Protein AF-A0A832NRZ5-F1 (afdb_monomer_lite)

pLDDT: mean 85.66, std 20.57, range [38.44, 98.88]

Foldseek 3Di:
DPPVVVVVVVVVVPPPVPPPPPPPPPCPDPDDALPDVVVVVVVVVQLVQQDQQQARPDLLVLLVVLLSCLVSVHQQQPRHNDPPGGGSLSSNLVVVVVFPLLDLVSLVSSCSNCVSNVHQCCDRPHHNSVVSNVVNVD

Sequence (138 aa):
MNHMRVRTAITSALLIASILIGSSIPVTGYPYKPSETTVANALNYLRSVQAENGSIGDFANSAWAVMAIAAAGDDPHKWNRTNSSPSIVDYLKNNAGKLDLNKATDVERFILAITAAGEDPRNINGMNYLRILEGLWD

Radius of gyration: 27.61 Å; chains: 1; bounding box: 33×63×88 Å

Structure (mmCIF, N/CA/C/O backbone):
data_AF-A0A832NRZ5-F1
#
_entry.id   AF-A0A832NRZ5-F1
#
loop_
_atom_site.group_PDB
_atom_site.id
_atom_site.type_symbol
_atom_site.label_atom_id
_atom_site.label_alt_id
_atom_site.label_comp_id
_atom_site.label_asym_id
_atom_site.label_entity_id
_atom_site.label_seq_id
_atom_site.pdbx_PDB_ins_code
_atom_site.Cartn_x
_atom_site.Cartn_y
_atom_site.Cartn_z
_atom_site.occupancy
_atom_site.B_iso_or_equiv
_atom_site.auth_seq_id
_atom_site.auth_comp_id
_atom_site.auth_asym_id
_atom_site.auth_atom_id
_atom_site.pdbx_PDB_model_num
ATOM 1 N N . MET A 1 1 ? 4.466 -49.061 69.462 1.00 57.75 1 MET A N 1
ATOM 2 C CA . MET A 1 1 ? 5.428 -48.131 68.826 1.00 57.75 1 MET A CA 1
ATOM 3 C C . MET A 1 1 ? 5.467 -48.290 67.293 1.00 57.75 1 MET A C 1
ATOM 5 O O . MET A 1 1 ? 6.539 -48.244 66.715 1.00 57.75 1 MET A O 1
ATOM 9 N N . ASN A 1 2 ? 4.307 -48.442 66.626 1.00 54.06 2 ASN A N 1
ATOM 10 C CA . ASN A 1 2 ? 4.213 -48.624 65.160 1.00 54.06 2 ASN A CA 1
ATOM 11 C C . ASN A 1 2 ? 3.103 -47.788 64.482 1.00 54.06 2 ASN A C 1
ATOM 13 O O . ASN A 1 2 ? 2.993 -47.790 63.264 1.00 54.06 2 ASN A O 1
ATOM 17 N N . HIS A 1 3 ? 2.301 -47.027 65.240 1.00 44.78 3 HIS A N 1
ATOM 18 C CA . HIS A 1 3 ? 1.190 -46.234 64.683 1.00 44.78 3 HIS A CA 1
ATOM 19 C C . HIS A 1 3 ? 1.541 -44.759 64.416 1.00 44.78 3 HIS A C 1
ATOM 21 O O . HIS A 1 3 ? 0.811 -44.073 63.706 1.00 44.78 3 HIS A O 1
ATOM 27 N N . MET A 1 4 ? 2.669 -44.267 64.946 1.00 52.12 4 MET A N 1
ATOM 28 C CA . MET A 1 4 ? 3.061 -42.852 64.853 1.00 52.12 4 MET A CA 1
ATOM 29 C C . MET A 1 4 ? 3.951 -42.532 63.638 1.00 52.12 4 MET A C 1
ATOM 31 O O . MET A 1 4 ? 4.084 -41.373 63.279 1.00 52.12 4 MET A O 1
ATOM 35 N N . ARG A 1 5 ? 4.515 -43.545 62.961 1.00 49.97 5 ARG A N 1
ATOM 36 C CA . ARG A 1 5 ? 5.328 -43.360 61.739 1.00 49.97 5 ARG A CA 1
ATOM 37 C C . ARG A 1 5 ? 4.518 -43.412 60.438 1.00 49.97 5 ARG A C 1
ATOM 39 O O . ARG A 1 5 ? 4.954 -42.868 59.435 1.00 49.97 5 ARG A O 1
ATOM 46 N N . VAL A 1 6 ? 3.325 -44.012 60.460 1.00 46.25 6 VAL A N 1
ATOM 47 C CA . VAL A 1 6 ? 2.448 -44.122 59.276 1.00 46.25 6 VAL A CA 1
ATOM 48 C C . VAL A 1 6 ? 1.627 -42.844 59.060 1.00 46.25 6 VAL A C 1
ATOM 50 O O . VAL A 1 6 ? 1.360 -42.460 57.927 1.00 46.25 6 VAL A O 1
ATOM 53 N N . ARG A 1 7 ? 1.275 -42.128 60.137 1.00 43.78 7 ARG A N 1
ATOM 54 C CA . ARG A 1 7 ? 0.452 -40.908 60.055 1.00 43.78 7 ARG A CA 1
ATOM 55 C C . ARG A 1 7 ? 1.197 -39.705 59.469 1.00 43.78 7 ARG A C 1
ATOM 57 O O . ARG A 1 7 ? 0.572 -38.905 58.788 1.00 43.78 7 ARG A O 1
ATOM 64 N N . THR A 1 8 ? 2.515 -39.624 59.648 1.00 41.34 8 THR A N 1
ATOM 65 C CA . THR A 1 8 ? 3.342 -38.546 59.074 1.00 41.34 8 THR A CA 1
ATOM 66 C C . THR A 1 8 ? 3.651 -38.759 57.589 1.00 41.34 8 THR A C 1
ATOM 68 O O . THR A 1 8 ? 3.965 -37.805 56.887 1.00 41.34 8 THR A O 1
ATOM 71 N N . ALA A 1 9 ? 3.537 -39.993 57.082 1.00 38.81 9 ALA A N 1
ATOM 72 C CA . ALA A 1 9 ? 3.764 -40.296 55.668 1.00 38.81 9 ALA A CA 1
ATOM 73 C C . ALA A 1 9 ? 2.541 -39.978 54.785 1.00 38.81 9 ALA A C 1
ATOM 75 O O . ALA A 1 9 ? 2.698 -39.667 53.609 1.00 38.81 9 ALA A O 1
ATOM 76 N N . ILE A 1 10 ? 1.325 -40.013 55.343 1.00 42.12 10 ILE A N 1
ATOM 77 C CA . ILE A 1 10 ? 0.090 -39.817 54.563 1.00 42.12 10 ILE A CA 1
ATOM 78 C C . ILE A 1 10 ? -0.297 -38.331 54.469 1.00 42.12 10 ILE A C 1
ATOM 80 O O . ILE A 1 10 ? -0.874 -37.911 53.469 1.00 42.12 10 ILE A O 1
ATOM 84 N N . THR A 1 11 ? 0.109 -37.491 55.428 1.00 39.53 11 THR A N 1
ATOM 85 C CA . THR A 1 11 ? -0.071 -36.029 55.327 1.00 39.53 11 THR A CA 1
ATOM 86 C C . THR A 1 11 ? 0.789 -35.373 54.242 1.00 39.53 11 THR A C 1
ATOM 88 O O . THR A 1 11 ? 0.517 -34.237 53.872 1.00 39.53 11 THR A O 1
ATOM 91 N N . SER A 1 12 ? 1.768 -36.086 53.675 1.00 38.44 12 SER A N 1
ATOM 92 C CA . SER A 1 12 ? 2.605 -35.587 52.571 1.00 38.44 12 SER A CA 1
ATOM 93 C C . SER A 1 12 ? 2.142 -36.042 51.181 1.00 38.44 12 SER A C 1
ATOM 95 O O . SER A 1 12 ? 2.726 -35.626 50.185 1.00 38.44 12 SER A O 1
ATOM 97 N N . ALA A 1 13 ? 1.085 -36.857 51.079 1.00 38.75 13 ALA A N 1
ATOM 98 C CA . ALA A 1 13 ? 0.570 -37.342 49.793 1.00 38.75 13 ALA A CA 1
ATOM 99 C C . ALA A 1 13 ? -0.588 -36.496 49.222 1.00 38.75 13 ALA A C 1
ATOM 101 O O . ALA A 1 13 ? -0.962 -36.669 48.066 1.00 38.75 13 ALA A O 1
ATOM 102 N N . LEU A 1 14 ? -1.144 -35.559 50.000 1.00 38.53 14 LEU A N 1
ATOM 103 C CA . LEU A 1 14 ? -2.306 -34.745 49.606 1.00 38.53 14 LEU A CA 1
ATOM 104 C C . LEU A 1 14 ? -1.964 -33.325 49.127 1.00 38.53 14 LEU A C 1
ATOM 106 O O . LEU A 1 14 ? -2.868 -32.591 48.742 1.00 38.53 14 LEU A O 1
ATOM 110 N N . LEU A 1 15 ? -0.684 -32.937 49.100 1.00 38.47 15 LEU A N 1
ATOM 111 C CA . LEU A 1 15 ? -0.267 -31.582 48.703 1.00 38.47 15 LEU A CA 1
ATOM 112 C C . LEU A 1 15 ? 0.446 -31.496 47.343 1.00 38.47 15 LEU A C 1
ATOM 114 O O . LEU A 1 15 ? 0.836 -30.409 46.934 1.00 38.47 15 LEU A O 1
ATOM 118 N N . ILE A 1 16 ? 0.616 -32.619 46.637 1.00 44.25 16 ILE A N 1
ATOM 119 C CA . ILE A 1 16 ? 1.326 -32.666 45.342 1.00 44.25 16 ILE A CA 1
ATOM 120 C C . ILE A 1 16 ? 0.373 -32.995 44.172 1.00 44.25 16 ILE A C 1
ATOM 122 O O . ILE A 1 16 ? 0.740 -32.853 43.011 1.00 44.25 16 I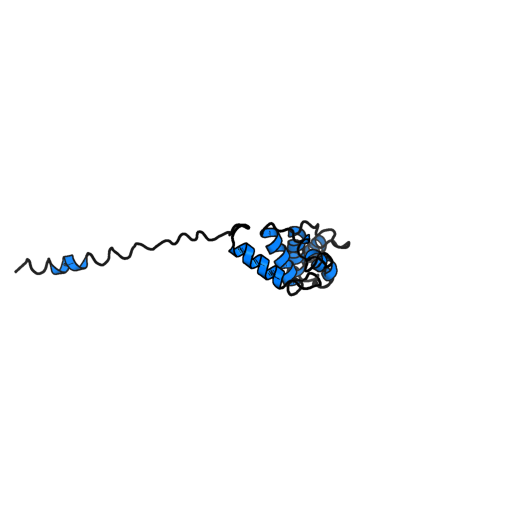LE A O 1
ATOM 126 N N . ALA A 1 17 ? -0.891 -33.339 44.442 1.00 42.34 17 ALA A N 1
ATOM 127 C CA . ALA A 1 17 ? -1.891 -33.618 43.402 1.00 42.34 17 ALA A CA 1
ATOM 128 C C . ALA A 1 17 ? -2.733 -32.393 42.980 1.00 42.34 17 ALA A C 1
ATOM 130 O O . ALA A 1 17 ? -3.554 -32.497 42.074 1.00 42.34 17 ALA A O 1
ATOM 131 N N . SER A 1 18 ? -2.549 -31.231 43.614 1.00 47.75 18 SER A N 1
ATOM 132 C CA . SER A 1 18 ? -3.342 -30.014 43.362 1.00 47.75 18 SER A CA 1
ATOM 133 C C . SER A 1 18 ? -2.676 -28.996 42.424 1.00 47.75 18 SER A C 1
ATOM 135 O O . SER A 1 18 ? -3.275 -27.964 42.137 1.00 47.75 18 SER A O 1
ATOM 137 N N . ILE A 1 19 ? -1.489 -29.289 41.877 1.00 52.84 19 ILE A N 1
ATOM 138 C CA . ILE A 1 19 ? -0.811 -28.439 40.876 1.00 52.84 19 ILE A CA 1
ATOM 139 C C . ILE A 1 19 ? -0.784 -29.146 39.515 1.00 52.84 19 ILE A C 1
ATOM 141 O O . ILE A 1 19 ? 0.264 -29.326 38.911 1.00 52.84 19 ILE A O 1
ATOM 145 N N . LEU A 1 20 ? -1.939 -29.602 39.030 1.00 48.19 20 LEU A N 1
ATOM 146 C CA . LEU A 1 20 ? -2.090 -30.080 37.647 1.00 48.19 20 LEU A CA 1
ATOM 147 C C . LEU A 1 20 ? -3.428 -29.664 37.022 1.00 48.19 20 LEU A C 1
ATOM 149 O O . LEU A 1 20 ? -3.903 -30.291 36.082 1.00 48.19 20 LEU A O 1
ATOM 153 N N . ILE A 1 21 ? -4.013 -28.556 37.479 1.00 55.00 21 ILE A N 1
ATOM 154 C CA . ILE A 1 21 ? -4.911 -27.785 36.615 1.00 55.00 21 ILE A CA 1
ATOM 155 C C . ILE A 1 21 ? -4.049 -26.688 36.009 1.00 55.00 21 ILE A C 1
ATOM 157 O O . ILE A 1 21 ? -4.092 -25.530 36.412 1.00 55.00 21 ILE A O 1
ATOM 161 N N . GLY A 1 22 ? -3.190 -27.081 35.067 1.00 50.94 22 GLY A N 1
ATOM 162 C CA . GLY A 1 22 ? -2.713 -26.122 34.089 1.00 50.94 22 GLY A CA 1
ATOM 163 C C . GLY A 1 22 ? -3.957 -25.619 33.379 1.00 50.94 22 GLY A C 1
ATOM 164 O O . GLY A 1 22 ? -4.583 -26.372 32.633 1.00 50.94 22 GLY A O 1
ATOM 165 N N . SER A 1 23 ? -4.367 -24.386 33.662 1.00 48.00 23 SER A N 1
ATOM 166 C CA . SER A 1 23 ? -5.320 -23.680 32.823 1.00 48.00 23 SER A CA 1
ATOM 167 C C . SER A 1 23 ? -4.678 -23.645 31.442 1.00 48.00 23 SER A C 1
ATOM 169 O O . SER A 1 23 ? -3.801 -22.829 31.165 1.00 48.00 23 SER A O 1
ATOM 171 N N . SER A 1 24 ? -5.069 -24.573 30.574 1.00 49.59 24 SER A N 1
ATOM 172 C CA . SER A 1 24 ? -4.979 -24.333 29.149 1.00 49.59 24 SER A CA 1
ATOM 173 C C . SER A 1 24 ? -5.905 -23.149 28.932 1.00 49.59 24 SER A C 1
ATOM 175 O O . SER A 1 24 ? -7.115 -23.308 28.850 1.00 49.59 24 SER A O 1
ATOM 177 N N . ILE A 1 25 ? -5.356 -21.933 28.965 1.00 53.00 25 ILE A N 1
ATOM 178 C CA . ILE A 1 25 ? -6.032 -20.797 28.359 1.00 53.00 25 ILE A CA 1
ATOM 179 C C . ILE A 1 25 ? -6.119 -21.226 26.900 1.00 53.00 25 ILE A C 1
ATOM 181 O O . ILE A 1 25 ? -5.067 -21.343 26.259 1.00 53.00 25 ILE A O 1
ATOM 185 N N . PRO A 1 26 ? -7.304 -21.580 26.376 1.00 53.69 26 PRO A N 1
ATOM 186 C CA . PRO A 1 26 ? -7.378 -21.830 24.958 1.00 53.69 26 PRO A CA 1
ATOM 187 C C . PRO A 1 26 ? -6.948 -20.510 24.317 1.00 53.69 26 PRO A C 1
ATOM 189 O O . PRO A 1 26 ? -7.488 -19.453 24.647 1.00 53.69 26 PRO A O 1
ATOM 192 N N . VAL A 1 27 ? -5.917 -20.541 23.470 1.00 57.00 27 VAL A N 1
ATOM 193 C CA . VAL A 1 27 ? -5.547 -19.393 22.635 1.00 57.00 27 VAL A CA 1
ATOM 194 C C . VAL A 1 27 ? -6.662 -19.251 21.598 1.00 57.00 27 VAL A C 1
ATOM 196 O O . VAL A 1 27 ? -6.505 -19.554 20.421 1.00 57.00 27 VAL A O 1
ATOM 199 N N . THR A 1 28 ? -7.847 -18.844 22.048 1.00 56.69 28 THR A N 1
ATOM 200 C CA . THR A 1 28 ? -8.969 -18.408 21.223 1.00 56.69 28 THR A CA 1
ATOM 201 C C . THR A 1 28 ? -8.633 -17.001 20.748 1.00 56.69 28 THR A C 1
ATOM 203 O O . THR A 1 28 ? -9.230 -16.028 21.193 1.00 56.69 28 THR A O 1
ATOM 206 N N . GLY A 1 29 ? -7.563 -16.860 19.971 1.00 60.12 29 GLY A N 1
ATOM 207 C CA . GLY A 1 29 ? -6.971 -15.547 19.713 1.00 60.12 29 GLY A CA 1
ATOM 208 C C . GLY A 1 29 ? -6.496 -15.327 18.288 1.00 60.12 29 GLY A C 1
ATOM 209 O O . GLY A 1 29 ? -6.128 -14.204 17.963 1.00 60.12 29 GLY A O 1
ATOM 210 N N . TYR A 1 30 ? -6.476 -16.353 17.430 1.00 60.12 30 TYR A N 1
ATOM 211 C CA . TYR A 1 30 ? -5.991 -16.185 16.064 1.00 60.12 30 TYR A CA 1
ATOM 212 C C . TYR A 1 30 ? -6.598 -17.198 15.072 1.00 60.12 30 TYR A C 1
ATOM 214 O O . TYR A 1 30 ? -6.753 -18.366 15.433 1.00 60.12 30 TYR A O 1
ATOM 222 N N . PRO A 1 31 ? -6.886 -16.783 13.822 1.00 73.06 31 PRO A N 1
ATOM 223 C CA . PRO A 1 31 ? -6.861 -15.398 13.344 1.00 73.06 31 PRO A CA 1
ATOM 224 C C . PRO A 1 31 ? -8.048 -14.587 13.881 1.00 73.06 31 PRO A C 1
ATOM 226 O O . PRO A 1 31 ? -9.168 -15.092 13.978 1.00 73.06 31 PRO A O 1
ATOM 229 N N . TYR A 1 32 ? -7.802 -13.320 14.229 1.00 78.69 32 TYR A N 1
ATOM 230 C CA . TYR A 1 32 ? -8.885 -12.374 14.502 1.00 78.69 32 TYR A CA 1
ATOM 231 C C . TYR A 1 32 ? -9.743 -12.221 13.246 1.00 78.69 32 TYR A C 1
ATOM 233 O O . TYR A 1 32 ? -9.222 -12.129 12.134 1.00 78.69 32 TYR A O 1
ATOM 241 N N . LYS A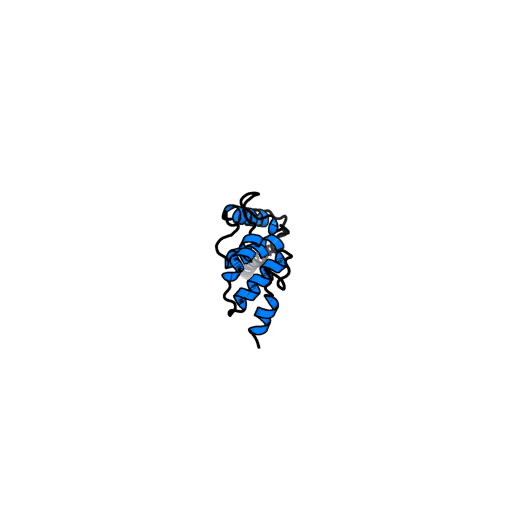 1 33 ? -11.064 -12.181 13.420 1.00 84.25 33 LYS A N 1
ATOM 242 C CA . LYS A 1 33 ? -11.975 -11.862 12.320 1.00 84.25 33 LYS A CA 1
ATOM 243 C C . LYS A 1 33 ? -11.945 -10.351 12.062 1.00 84.25 33 LYS A C 1
ATOM 245 O O . LYS A 1 33 ? -11.783 -9.592 13.016 1.00 84.25 33 LYS A O 1
ATOM 250 N N . PRO A 1 34 ? -12.192 -9.890 10.825 1.00 81.75 34 PRO A N 1
ATOM 251 C CA . PRO A 1 34 ? -12.355 -8.465 10.529 1.00 81.75 34 PRO A CA 1
ATOM 252 C C . PRO A 1 34 ? -13.335 -7.708 11.434 1.00 81.75 34 PRO A C 1
ATOM 254 O O . PRO A 1 34 ? -13.146 -6.530 11.711 1.00 81.75 34 PRO A O 1
ATOM 257 N N . SER A 1 35 ? -14.370 -8.394 11.927 1.00 82.19 35 SER A N 1
ATOM 258 C CA . SER A 1 35 ? -15.389 -7.834 12.820 1.00 82.19 35 SER A CA 1
ATOM 259 C C . SER A 1 35 ? -14.924 -7.620 14.266 1.00 82.19 35 SER A C 1
ATOM 261 O O . SER A 1 35 ? -15.679 -7.075 15.067 1.00 82.19 35 SER A O 1
ATOM 263 N N . GLU A 1 36 ? -13.732 -8.095 14.637 1.00 89.00 36 GLU A N 1
ATOM 264 C CA . GLU A 1 36 ? -13.199 -7.960 15.994 1.00 89.00 36 GLU A CA 1
ATOM 265 C C . GLU A 1 36 ? -12.769 -6.513 16.273 1.00 89.00 36 GLU A C 1
ATOM 267 O O . GLU A 1 36 ? -12.144 -5.850 15.441 1.00 89.00 36 GLU A O 1
ATOM 272 N N . THR A 1 37 ? -13.036 -6.024 17.487 1.00 91.06 37 THR A N 1
ATOM 273 C CA . THR A 1 37 ? -12.724 -4.638 17.887 1.00 91.06 37 THR A CA 1
ATOM 274 C C . THR A 1 37 ? -11.234 -4.317 17.797 1.00 91.06 37 THR A C 1
ATOM 276 O O . THR A 1 37 ? -10.867 -3.187 17.481 1.00 91.06 37 THR A O 1
ATOM 279 N N . THR A 1 38 ? -10.361 -5.304 18.010 1.00 93.06 38 THR A N 1
ATOM 280 C CA . THR A 1 38 ? -8.910 -5.155 17.840 1.00 93.06 38 THR A CA 1
ATOM 281 C C . THR A 1 38 ? -8.536 -4.804 16.397 1.00 93.06 38 THR A C 1
ATOM 283 O O . THR A 1 38 ? -7.707 -3.918 16.193 1.00 93.06 38 THR A O 1
ATOM 286 N N . VAL A 1 39 ? -9.171 -5.433 15.398 1.00 93.69 39 VAL A N 1
ATOM 287 C CA . VAL A 1 39 ? -8.941 -5.111 13.977 1.00 93.69 39 VAL A CA 1
ATOM 288 C C . VAL A 1 39 ? -9.477 -3.716 13.672 1.00 93.69 39 VAL A C 1
ATOM 290 O O . VAL A 1 39 ? -8.752 -2.896 13.114 1.00 93.69 39 VAL A O 1
ATOM 293 N N . ALA A 1 40 ? -10.692 -3.401 14.130 1.00 94.31 40 ALA A N 1
ATOM 294 C CA . ALA A 1 40 ? -11.275 -2.071 13.960 1.00 94.31 40 ALA A CA 1
ATOM 295 C C . ALA A 1 40 ? -10.389 -0.958 14.557 1.00 94.31 40 ALA A C 1
ATOM 297 O O . ALA A 1 40 ? -10.167 0.070 13.920 1.00 94.31 40 ALA A O 1
ATOM 298 N N . ASN A 1 41 ? -9.817 -1.169 15.746 1.00 96.12 41 ASN A N 1
ATOM 299 C CA . ASN A 1 41 ? -8.908 -0.213 16.382 1.00 96.12 41 ASN A CA 1
ATOM 300 C C . ASN A 1 41 ? -7.600 -0.037 15.597 1.00 96.12 41 ASN A C 1
ATOM 302 O O . ASN A 1 41 ? -7.129 1.091 15.447 1.00 96.12 41 ASN A O 1
ATOM 306 N N . ALA A 1 42 ? -7.032 -1.123 15.067 1.00 96.94 42 ALA A N 1
ATOM 307 C CA . ALA A 1 42 ? -5.847 -1.053 14.216 1.00 96.94 42 ALA A CA 1
ATOM 308 C C . ALA A 1 42 ? -6.128 -0.280 12.915 1.00 96.94 42 ALA A C 1
ATOM 310 O O . ALA A 1 42 ? -5.347 0.595 12.543 1.00 96.94 42 ALA A O 1
ATOM 311 N N . LEU A 1 43 ? -7.271 -0.530 12.264 1.00 97.50 43 LEU A N 1
ATOM 312 C CA . LEU A 1 43 ? -7.690 0.220 11.077 1.00 97.50 43 LEU A CA 1
ATOM 313 C C . LEU A 1 43 ? -7.925 1.705 11.395 1.00 97.50 43 LEU A C 1
ATOM 315 O O . LEU A 1 43 ? -7.475 2.573 10.650 1.00 97.50 43 LEU A O 1
ATOM 319 N N . ASN A 1 44 ? -8.556 2.020 12.528 1.00 97.31 44 ASN A N 1
ATOM 320 C CA . ASN A 1 44 ? -8.743 3.404 12.973 1.00 97.31 44 ASN A CA 1
ATOM 321 C C . ASN A 1 44 ? -7.406 4.121 13.197 1.00 97.31 44 ASN A C 1
ATOM 323 O O . ASN A 1 44 ? -7.260 5.280 12.806 1.00 97.31 44 ASN A O 1
ATOM 327 N N . TYR A 1 45 ? -6.413 3.434 13.770 1.00 98.06 45 TYR A N 1
ATOM 328 C CA . TYR A 1 45 ? -5.062 3.976 13.883 1.00 98.06 45 TYR A CA 1
ATOM 329 C C . TYR A 1 45 ? -4.458 4.259 12.501 1.00 98.06 45 TYR A C 1
ATOM 331 O O . TYR A 1 45 ? -4.021 5.385 12.264 1.00 98.06 45 TYR A O 1
ATOM 339 N N . LEU A 1 46 ? -4.507 3.301 11.568 1.00 98.38 46 LEU A N 1
ATOM 340 C CA . LEU A 1 46 ? -4.019 3.495 10.196 1.00 98.38 46 LEU A CA 1
ATOM 341 C C . LEU A 1 46 ? -4.691 4.697 9.505 1.00 98.38 46 LEU A C 1
ATOM 343 O O . LEU A 1 46 ? -3.999 5.510 8.895 1.00 98.38 46 LEU A O 1
ATOM 347 N N . ARG A 1 47 ? -6.012 4.878 9.663 1.00 97.88 47 ARG A N 1
ATOM 348 C CA . ARG A 1 47 ? -6.736 6.057 9.145 1.00 97.88 47 ARG A CA 1
ATOM 349 C C . ARG A 1 47 ? -6.259 7.358 9.789 1.00 97.88 47 ARG A C 1
ATOM 351 O O . ARG A 1 47 ? -6.159 8.377 9.112 1.00 97.88 47 ARG A O 1
ATOM 358 N N . SER A 1 48 ? -5.969 7.338 11.091 1.00 97.81 48 SER A N 1
ATOM 359 C CA . SER A 1 48 ? -5.530 8.530 11.830 1.00 97.81 48 SER A CA 1
ATOM 360 C C . SER A 1 48 ? -4.155 9.046 11.394 1.00 97.81 48 SER A C 1
ATOM 362 O O . SER A 1 48 ? -3.910 10.248 11.473 1.00 97.81 48 SER A O 1
ATOM 364 N N . VAL A 1 49 ? -3.283 8.156 10.909 1.00 97.88 49 VAL A N 1
ATOM 365 C CA . VAL A 1 49 ? -1.925 8.494 10.450 1.00 97.88 49 VAL A CA 1
ATOM 366 C C . VAL A 1 49 ? -1.814 8.636 8.931 1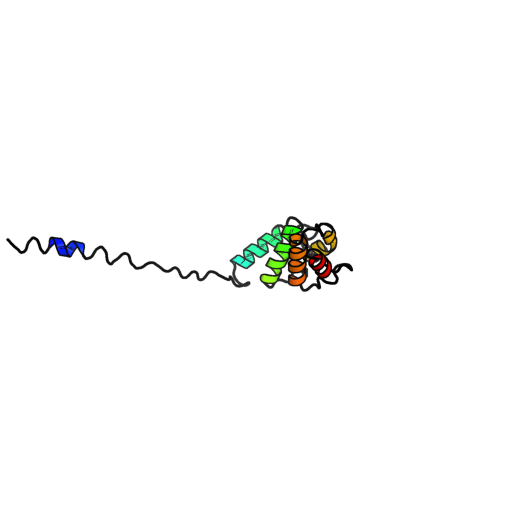.00 97.88 49 VAL A C 1
ATOM 368 O O . VAL A 1 49 ? -0.721 8.888 8.424 1.00 97.88 49 VAL A O 1
ATOM 371 N N . GLN A 1 50 ? -2.915 8.471 8.192 1.00 98.50 50 GLN A N 1
ATOM 372 C CA . GLN A 1 50 ? -2.917 8.647 6.746 1.00 98.50 50 GLN A CA 1
ATOM 373 C C . GLN A 1 50 ? -2.680 10.118 6.381 1.00 98.50 50 GLN A C 1
ATOM 375 O O . GLN A 1 50 ? -3.367 11.020 6.864 1.00 98.50 50 GLN A O 1
ATOM 380 N N . ALA A 1 51 ? -1.700 10.355 5.514 1.00 98.38 51 ALA A N 1
ATOM 381 C CA . ALA A 1 51 ? -1.332 11.678 5.039 1.00 98.38 51 ALA A CA 1
ATOM 382 C C . ALA A 1 51 ? -2.240 12.152 3.889 1.00 98.38 51 ALA A C 1
ATOM 384 O O . ALA A 1 51 ? -2.886 11.360 3.203 1.00 98.38 51 ALA A O 1
ATOM 385 N N . GLU A 1 52 ? -2.249 13.464 3.633 1.00 97.88 52 GLU A N 1
ATOM 386 C CA . GLU A 1 52 ? -3.067 14.087 2.575 1.00 97.88 52 GLU A CA 1
ATOM 387 C C . GLU A 1 52 ? -2.730 13.610 1.157 1.00 97.88 52 GLU A C 1
ATOM 389 O O . GLU A 1 52 ? -3.576 13.643 0.271 1.00 97.88 52 GLU A O 1
ATOM 394 N N . ASN A 1 53 ? -1.506 13.135 0.926 1.00 98.00 53 ASN A N 1
ATOM 395 C CA . ASN A 1 53 ? -1.096 12.566 -0.360 1.00 98.00 53 ASN A CA 1
ATOM 396 C C . ASN A 1 53 ? -1.521 11.092 -0.538 1.00 98.00 53 ASN A C 1
ATOM 398 O O . ASN A 1 53 ? -1.115 10.472 -1.519 1.00 98.00 53 ASN A O 1
ATOM 402 N N . GLY A 1 54 ? -2.268 10.529 0.419 1.00 98.50 54 GLY A N 1
ATOM 403 C CA . GLY A 1 54 ? -2.734 9.143 0.434 1.00 98.50 54 GLY A CA 1
ATOM 404 C C . GLY A 1 54 ? -1.815 8.163 1.168 1.00 98.50 54 GLY A C 1
ATOM 405 O O . GLY A 1 54 ? -2.253 7.051 1.463 1.00 98.50 54 GLY A O 1
ATOM 406 N N . SER A 1 55 ? -0.576 8.538 1.507 1.00 98.62 55 SER A N 1
ATOM 407 C CA . SER A 1 55 ? 0.386 7.607 2.108 1.00 98.62 55 SER A CA 1
ATOM 408 C C . SER A 1 55 ? 0.085 7.282 3.569 1.00 98.62 55 SER A C 1
ATOM 410 O O . SER A 1 55 ? -0.471 8.090 4.313 1.00 98.62 55 SER A O 1
ATOM 412 N N . ILE A 1 56 ? 0.529 6.106 4.006 1.00 98.62 56 ILE A N 1
ATOM 413 C CA . ILE A 1 56 ? 0.682 5.753 5.418 1.00 98.62 56 ILE A CA 1
ATOM 414 C C . ILE A 1 56 ? 2.163 5.460 5.643 1.00 98.62 56 ILE A C 1
ATOM 416 O O . ILE A 1 56 ? 2.700 4.472 5.143 1.00 98.62 56 ILE A O 1
ATOM 420 N N . GLY A 1 57 ? 2.845 6.351 6.366 1.00 97.62 57 GLY A N 1
ATOM 421 C CA . GLY A 1 57 ? 4.303 6.318 6.460 1.00 97.62 57 GLY A CA 1
ATOM 422 C C . GLY A 1 57 ? 4.959 6.545 5.094 1.00 97.62 57 GLY A C 1
ATOM 423 O O . GLY A 1 57 ? 4.603 7.478 4.371 1.00 97.62 57 GLY A O 1
ATOM 424 N N . ASP A 1 58 ? 5.927 5.698 4.751 1.00 97.94 58 ASP A N 1
ATOM 425 C CA . ASP A 1 58 ? 6.629 5.720 3.469 1.00 97.94 58 ASP A CA 1
ATOM 426 C C . ASP A 1 58 ? 5.979 4.782 2.430 1.00 97.94 58 ASP A C 1
ATOM 428 O O . ASP A 1 58 ? 4.912 4.202 2.648 1.00 97.94 58 ASP A O 1
ATOM 432 N N . PHE A 1 59 ? 6.617 4.646 1.265 1.00 98.38 59 PHE A N 1
ATOM 433 C CA . PHE A 1 59 ? 6.129 3.794 0.177 1.00 98.38 59 PHE A CA 1
ATOM 434 C C . PHE A 1 59 ? 6.019 2.321 0.593 1.00 98.38 59 PHE A C 1
ATOM 436 O O . PHE A 1 59 ? 5.025 1.653 0.313 1.00 98.38 59 PHE A O 1
ATOM 443 N N . ALA A 1 60 ? 7.032 1.843 1.312 1.00 98.12 60 ALA A N 1
ATOM 444 C CA . ALA A 1 60 ? 7.115 0.496 1.843 1.00 98.12 60 ALA A CA 1
ATOM 445 C C . ALA A 1 60 ? 5.967 0.181 2.809 1.00 98.12 60 ALA A C 1
ATOM 447 O O . ALA A 1 60 ? 5.267 -0.821 2.650 1.00 98.12 60 ALA A O 1
ATOM 448 N N . ASN A 1 61 ? 5.764 1.055 3.790 1.00 98.50 61 ASN A N 1
ATOM 449 C CA . ASN A 1 61 ? 4.727 0.928 4.804 1.00 98.50 61 ASN A CA 1
ATOM 450 C C . ASN A 1 61 ? 3.333 1.090 4.201 1.00 98.50 61 ASN A C 1
ATOM 452 O O . ASN A 1 61 ? 2.424 0.363 4.589 1.00 98.50 61 ASN A O 1
ATOM 456 N N . SER A 1 62 ? 3.175 1.958 3.200 1.00 98.81 62 SER A N 1
ATOM 457 C CA . SER A 1 62 ? 1.909 2.102 2.477 1.00 98.81 62 SER A CA 1
ATOM 458 C C . SER A 1 62 ? 1.528 0.810 1.745 1.00 98.81 62 SER A C 1
ATOM 460 O O . SER A 1 62 ? 0.370 0.408 1.782 1.00 98.81 62 SER A O 1
ATOM 462 N N . ALA A 1 63 ? 2.495 0.109 1.142 1.00 98.81 63 ALA A N 1
ATOM 463 C CA . ALA A 1 63 ? 2.254 -1.182 0.495 1.00 98.81 63 ALA A CA 1
ATOM 464 C C . ALA A 1 63 ? 1.808 -2.261 1.499 1.00 98.81 63 ALA A C 1
ATOM 466 O O . ALA A 1 63 ? 0.841 -2.982 1.250 1.00 98.81 63 ALA A O 1
ATOM 467 N N . TRP A 1 64 ? 2.454 -2.333 2.667 1.00 98.75 64 TRP A N 1
ATOM 468 C CA . TRP A 1 64 ? 2.016 -3.224 3.748 1.00 98.75 64 TRP A CA 1
ATOM 469 C C . TRP A 1 64 ? 0.632 -2.860 4.285 1.00 98.75 64 TRP A C 1
ATOM 471 O O . TRP A 1 64 ? -0.186 -3.749 4.520 1.00 98.75 64 TRP A O 1
ATOM 481 N N . ALA A 1 65 ? 0.346 -1.565 4.433 1.00 98.75 65 ALA A N 1
ATOM 482 C CA . ALA A 1 65 ? -0.960 -1.092 4.864 1.00 98.75 65 ALA A CA 1
ATOM 483 C C . ALA A 1 65 ? -2.055 -1.502 3.872 1.00 98.75 65 ALA A C 1
ATOM 485 O O . ALA A 1 65 ? -3.079 -2.011 4.312 1.00 98.75 65 ALA A O 1
ATOM 486 N N . VAL A 1 66 ? -1.833 -1.382 2.557 1.00 98.88 66 VAL A N 1
ATOM 487 C CA . VAL A 1 66 ? -2.795 -1.846 1.538 1.00 98.88 66 VAL A CA 1
ATOM 488 C C . VAL A 1 66 ? -3.133 -3.326 1.706 1.00 98.88 66 VAL A C 1
ATOM 490 O O . VAL A 1 66 ? -4.312 -3.676 1.723 1.00 98.88 66 VAL A O 1
ATOM 493 N N . MET A 1 67 ? -2.129 -4.188 1.897 1.00 98.81 67 MET A N 1
ATOM 494 C CA . MET A 1 67 ? -2.376 -5.614 2.143 1.00 98.81 67 MET A CA 1
ATOM 495 C C . MET A 1 67 ? -3.172 -5.849 3.431 1.00 98.81 67 MET A C 1
ATOM 497 O O . MET A 1 67 ? -4.097 -6.656 3.434 1.00 98.81 67 MET A O 1
ATOM 501 N N . ALA A 1 68 ? -2.840 -5.143 4.517 1.00 98.00 68 ALA A N 1
ATOM 502 C CA . ALA A 1 68 ? -3.540 -5.276 5.794 1.00 98.00 68 ALA A CA 1
ATOM 503 C C . ALA A 1 68 ? -5.002 -4.805 5.712 1.00 98.00 68 ALA A C 1
ATOM 505 O O . ALA A 1 68 ? -5.892 -5.461 6.249 1.00 98.00 68 ALA A O 1
ATOM 506 N N . ILE A 1 69 ? -5.248 -3.696 5.011 1.00 98.44 69 ILE A N 1
ATOM 507 C CA . ILE A 1 69 ? -6.579 -3.137 4.761 1.00 98.44 69 ILE A CA 1
ATOM 508 C C . ILE A 1 69 ? -7.429 -4.136 3.969 1.00 98.44 69 ILE A C 1
ATOM 510 O O . ILE A 1 69 ? -8.514 -4.504 4.418 1.00 98.44 69 ILE A O 1
ATOM 514 N N . ALA A 1 70 ? -6.904 -4.630 2.844 1.00 98.25 70 ALA A N 1
ATOM 515 C CA . ALA A 1 70 ? -7.589 -5.613 2.009 1.00 98.25 70 ALA A CA 1
ATOM 516 C C . ALA A 1 70 ? -7.862 -6.922 2.767 1.00 98.25 70 ALA A C 1
ATOM 518 O O . ALA A 1 70 ? -8.957 -7.476 2.692 1.00 98.25 70 ALA A O 1
ATOM 519 N N . ALA A 1 71 ? -6.893 -7.403 3.553 1.00 96.12 71 ALA A N 1
ATOM 520 C CA . ALA A 1 71 ? -7.053 -8.599 4.380 1.00 96.12 71 ALA A CA 1
ATOM 521 C C . ALA A 1 71 ? -8.114 -8.426 5.481 1.00 96.12 71 ALA A C 1
ATOM 523 O O . ALA A 1 71 ? -8.763 -9.397 5.870 1.00 96.12 71 ALA A O 1
ATOM 524 N N . ALA A 1 72 ? -8.322 -7.198 5.962 1.00 95.88 72 ALA A N 1
ATOM 525 C CA . ALA A 1 72 ? -9.415 -6.861 6.867 1.00 95.88 72 ALA A CA 1
ATOM 526 C C . ALA A 1 72 ? -10.770 -6.699 6.146 1.00 95.88 72 ALA A C 1
ATOM 528 O O . ALA A 1 72 ? -11.765 -6.388 6.789 1.00 95.88 72 ALA A O 1
ATOM 529 N N . GLY A 1 73 ? -10.840 -6.924 4.831 1.00 95.25 73 GLY A N 1
ATOM 530 C CA . GLY A 1 73 ? -12.069 -6.829 4.039 1.00 95.25 73 GLY A CA 1
ATOM 531 C C . GLY A 1 73 ? -12.491 -5.403 3.678 1.00 95.25 73 GLY A C 1
ATOM 532 O O . GLY A 1 73 ? -13.521 -5.229 3.026 1.00 95.25 73 GLY A O 1
ATOM 533 N N . ASP A 1 74 ? -11.709 -4.395 4.067 1.00 97.31 74 ASP A N 1
ATOM 534 C CA . ASP A 1 74 ? -11.899 -3.019 3.619 1.00 97.31 74 ASP A CA 1
ATOM 535 C C . ASP A 1 74 ? -11.373 -2.862 2.183 1.00 97.31 74 ASP A C 1
ATOM 537 O O . ASP A 1 74 ? -10.387 -3.480 1.792 1.00 97.31 74 ASP A O 1
ATOM 541 N N . ASP A 1 75 ? -12.004 -1.985 1.404 1.00 98.25 75 ASP A N 1
ATOM 542 C CA . ASP A 1 75 ? -11.570 -1.629 0.048 1.00 98.25 75 ASP A CA 1
ATOM 543 C C . ASP A 1 75 ? -10.465 -0.553 0.102 1.00 98.25 75 ASP A C 1
ATOM 545 O O . ASP A 1 75 ? -10.774 0.595 0.455 1.00 98.25 75 ASP A O 1
ATOM 549 N N . PRO A 1 76 ? -9.198 -0.859 -0.258 1.00 98.75 76 PRO A N 1
ATOM 550 C CA . PRO A 1 76 ? -8.098 0.104 -0.184 1.00 98.75 76 PRO A CA 1
ATOM 551 C C . PRO A 1 76 ? -8.286 1.349 -1.064 1.00 98.75 76 PRO A C 1
ATOM 553 O O . PRO A 1 76 ? -7.719 2.398 -0.756 1.00 98.75 76 PRO A O 1
ATOM 556 N N . HIS A 1 77 ? -9.113 1.301 -2.114 1.00 98.69 77 HIS A N 1
ATOM 557 C CA . HIS A 1 77 ? -9.410 2.482 -2.936 1.00 98.69 77 HIS A CA 1
ATOM 558 C C . HIS A 1 77 ? -10.221 3.546 -2.188 1.00 98.69 77 HIS A C 1
ATOM 560 O O . HIS A 1 77 ? -10.223 4.713 -2.572 1.00 98.69 77 HIS A O 1
ATOM 566 N N . LYS A 1 78 ? -10.881 3.169 -1.087 1.00 98.31 78 LYS A N 1
ATOM 567 C CA . LYS A 1 78 ? -11.643 4.081 -0.214 1.00 98.31 78 LYS A CA 1
ATOM 568 C C . LYS A 1 78 ? -10.830 4.593 0.973 1.00 98.31 78 LYS A C 1
ATOM 570 O O . LYS A 1 78 ? -11.372 5.223 1.882 1.00 98.31 78 LYS A O 1
ATOM 575 N N . TRP A 1 79 ? -9.538 4.288 1.010 1.00 98.31 79 TRP A N 1
ATOM 576 C CA . TRP A 1 79 ? -8.634 4.787 2.033 1.00 98.31 79 TRP A CA 1
ATOM 577 C C . TRP A 1 79 ? -7.962 6.052 1.538 1.00 98.31 79 TRP A C 1
ATOM 579 O O . TRP A 1 79 ? -6.899 5.995 0.925 1.00 98.31 79 TRP A O 1
ATOM 589 N N . ASN A 1 80 ? -8.596 7.185 1.815 1.00 97.88 80 ASN A N 1
ATOM 590 C CA . ASN A 1 80 ? -8.097 8.534 1.594 1.00 97.88 80 ASN A CA 1
ATOM 591 C C . ASN A 1 80 ? -8.397 9.418 2.815 1.00 97.88 80 ASN A C 1
ATOM 593 O O . ASN A 1 80 ? -9.260 9.115 3.642 1.00 97.88 80 ASN A O 1
ATOM 597 N N . ARG A 1 81 ? -7.664 10.530 2.939 1.00 94.81 81 ARG A N 1
ATOM 598 C CA . ARG A 1 81 ? -7.830 11.460 4.065 1.00 94.81 81 ARG A CA 1
ATOM 599 C C . ARG A 1 81 ? -9.121 12.275 3.964 1.00 94.81 81 ARG A C 1
ATOM 601 O O . ARG A 1 81 ? -9.796 12.500 4.967 1.00 94.81 81 ARG A O 1
ATOM 608 N N . THR A 1 82 ? -9.453 12.690 2.745 1.00 94.12 82 THR A N 1
ATOM 609 C CA . THR A 1 82 ? -10.690 13.380 2.366 1.00 94.12 82 THR A CA 1
ATOM 610 C C . THR A 1 82 ? -11.196 12.806 1.043 1.00 94.12 82 THR A C 1
ATOM 612 O O . THR A 1 82 ? -10.421 12.193 0.311 1.00 94.12 82 THR A O 1
ATOM 615 N N . ASN A 1 83 ? -12.456 13.068 0.679 1.00 90.88 83 ASN A N 1
ATOM 616 C CA . ASN A 1 83 ? -13.038 12.596 -0.588 1.00 90.88 83 ASN A CA 1
ATOM 617 C C . ASN A 1 83 ? -12.307 13.104 -1.847 1.00 90.88 83 ASN A C 1
ATOM 619 O O . ASN A 1 83 ? -12.484 12.532 -2.917 1.00 90.88 83 ASN A O 1
ATOM 623 N N . SER A 1 84 ? -11.521 14.180 -1.735 1.00 93.69 84 SER A N 1
ATOM 624 C CA . SER A 1 84 ? -10.705 14.736 -2.823 1.00 93.69 84 SER A CA 1
ATOM 625 C C . SER A 1 84 ? -9.229 14.339 -2.755 1.00 93.69 84 SER A C 1
ATOM 627 O O . SER A 1 84 ? -8.493 14.595 -3.706 1.00 93.69 84 SER A O 1
ATOM 629 N N . SER A 1 85 ? -8.776 13.764 -1.638 1.00 95.94 85 SER A N 1
ATOM 630 C CA . SER A 1 85 ? -7.387 13.329 -1.480 1.00 95.94 85 SER A CA 1
ATOM 631 C C . SER A 1 85 ? -7.176 11.998 -2.221 1.00 95.94 85 SER A C 1
ATOM 633 O O . SER A 1 85 ? -8.097 11.173 -2.253 1.00 95.94 85 SER A O 1
ATOM 635 N N . PRO A 1 86 ? -5.979 11.749 -2.786 1.00 98.38 86 PRO A N 1
ATOM 636 C CA . PRO A 1 86 ? -5.647 10.454 -3.370 1.00 98.38 86 PRO A CA 1
ATOM 637 C C . PRO A 1 86 ? -5.853 9.321 -2.365 1.00 98.38 86 PRO A C 1
ATOM 639 O O . PRO A 1 86 ? -5.584 9.482 -1.168 1.00 98.38 86 PRO A O 1
ATOM 642 N N . SER A 1 87 ? -6.294 8.164 -2.852 1.00 98.75 87 SER A N 1
ATOM 643 C CA . SER A 1 87 ? -6.285 6.952 -2.041 1.00 98.75 87 SER A CA 1
ATOM 644 C C . SER A 1 87 ? -4.859 6.458 -1.802 1.00 98.75 87 SER A C 1
ATOM 646 O O . SER A 1 87 ? -3.907 6.850 -2.483 1.00 98.75 87 SER A O 1
ATOM 648 N N . ILE A 1 88 ? -4.693 5.544 -0.851 1.00 98.81 88 ILE A N 1
ATOM 649 C CA . ILE A 1 88 ? -3.418 4.851 -0.652 1.00 98.81 88 ILE A CA 1
ATOM 650 C C . ILE A 1 88 ? -3.004 4.041 -1.893 1.00 98.81 88 ILE A C 1
ATOM 652 O O . ILE A 1 88 ? -1.812 3.920 -2.177 1.00 98.81 88 ILE A O 1
ATOM 656 N N . VAL A 1 89 ? -3.966 3.548 -2.683 1.00 98.81 89 VAL A N 1
ATOM 657 C CA . VAL A 1 89 ? -3.679 2.857 -3.949 1.00 98.81 89 VAL A CA 1
ATOM 658 C C . VAL A 1 89 ? -3.214 3.848 -5.015 1.00 98.81 89 VAL A C 1
ATOM 660 O O . VAL A 1 89 ? -2.209 3.594 -5.681 1.00 98.81 89 VAL A O 1
ATOM 663 N N . ASP A 1 90 ? -3.861 5.013 -5.120 1.00 98.69 90 ASP A N 1
ATOM 664 C CA . ASP A 1 90 ? -3.407 6.095 -6.005 1.00 98.69 90 ASP A CA 1
ATOM 665 C C . ASP A 1 90 ? -1.996 6.548 -5.631 1.00 98.69 90 ASP A C 1
ATOM 667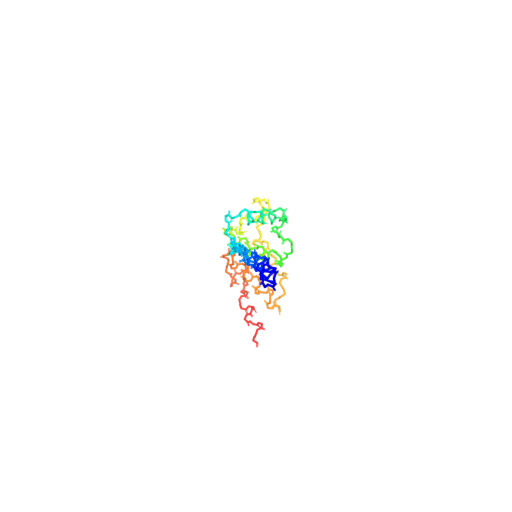 O O . ASP A 1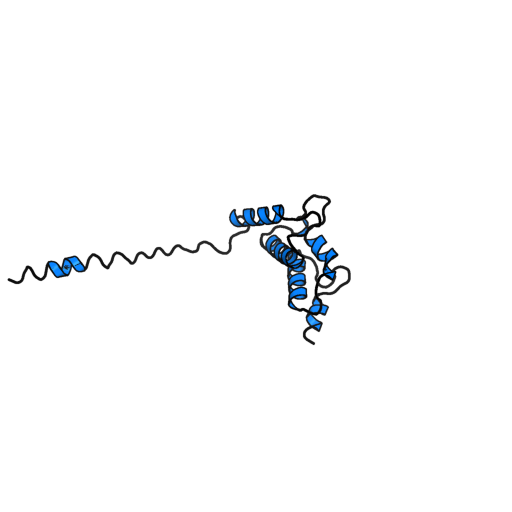 90 ? -1.148 6.733 -6.504 1.00 98.69 90 ASP A O 1
ATOM 671 N N . TYR A 1 91 ? -1.709 6.675 -4.331 1.00 98.75 91 TYR A N 1
ATOM 672 C CA . TYR A 1 91 ? -0.370 6.979 -3.843 1.00 98.75 91 TYR A CA 1
ATOM 673 C C . TYR A 1 91 ? 0.651 5.951 -4.343 1.00 98.75 91 TYR A C 1
ATOM 675 O O . TYR A 1 91 ? 1.663 6.349 -4.924 1.00 98.75 91 TYR A O 1
ATOM 683 N N . LEU A 1 92 ? 0.393 4.648 -4.178 1.00 98.75 92 LEU A N 1
ATOM 684 C CA . LEU A 1 92 ? 1.306 3.598 -4.639 1.00 98.75 92 LEU A CA 1
ATOM 685 C C . LEU A 1 92 ? 1.513 3.636 -6.160 1.00 98.75 92 LEU A C 1
ATOM 687 O O . LEU A 1 92 ? 2.656 3.589 -6.611 1.00 98.75 92 LEU A O 1
ATOM 691 N N . LYS A 1 93 ? 0.446 3.789 -6.954 1.00 98.69 93 LYS A N 1
ATOM 692 C CA . LYS A 1 93 ? 0.530 3.851 -8.426 1.00 98.69 93 LYS A CA 1
ATOM 693 C C . LYS A 1 93 ? 1.302 5.086 -8.897 1.00 98.69 93 LYS A C 1
ATOM 695 O O . LYS A 1 93 ? 2.206 4.973 -9.723 1.00 98.69 93 LYS A O 1
ATOM 700 N N . ASN A 1 94 ? 1.007 6.254 -8.330 1.00 98.25 94 ASN A N 1
ATOM 701 C CA . ASN A 1 94 ? 1.640 7.524 -8.705 1.00 98.25 94 ASN A CA 1
ATOM 702 C C . ASN A 1 94 ? 3.098 7.631 -8.240 1.00 98.25 94 ASN A C 1
ATOM 704 O O . ASN A 1 94 ? 3.863 8.427 -8.779 1.00 98.25 94 ASN A O 1
ATOM 708 N N . ASN A 1 95 ? 3.495 6.838 -7.242 1.00 98.19 95 ASN A N 1
ATOM 709 C CA . ASN A 1 95 ? 4.844 6.848 -6.678 1.00 98.19 95 ASN A CA 1
ATOM 710 C C . ASN A 1 95 ? 5.631 5.570 -6.995 1.00 98.19 95 ASN A C 1
ATOM 712 O O . ASN A 1 95 ? 6.679 5.351 -6.392 1.00 98.19 95 ASN A O 1
ATOM 716 N N . ALA A 1 96 ? 5.176 4.740 -7.939 1.00 97.12 96 ALA A N 1
ATOM 717 C CA . ALA A 1 96 ? 5.825 3.467 -8.252 1.00 97.12 96 ALA A CA 1
ATOM 718 C C . ALA A 1 96 ? 7.276 3.626 -8.760 1.00 97.12 96 ALA A C 1
ATOM 720 O O . ALA A 1 96 ? 8.070 2.698 -8.656 1.00 97.12 96 ALA A O 1
ATOM 721 N N . GLY A 1 97 ? 7.666 4.824 -9.216 1.00 95.75 97 GLY A N 1
ATOM 722 C CA . GLY A 1 97 ? 9.062 5.175 -9.513 1.00 95.75 97 GLY A CA 1
ATOM 723 C C . GLY A 1 97 ? 9.998 5.224 -8.293 1.00 95.75 97 GLY A C 1
ATOM 724 O O . GLY A 1 97 ? 11.199 5.384 -8.469 1.00 95.75 97 GLY A O 1
ATOM 725 N N . LYS A 1 98 ? 9.481 5.091 -7.062 1.00 96.00 98 LYS A N 1
ATOM 726 C CA . LYS A 1 98 ? 10.288 4.941 -5.834 1.00 96.00 98 LYS A CA 1
ATOM 727 C C . LYS A 1 98 ? 10.812 3.520 -5.623 1.00 96.00 98 LYS A C 1
ATOM 729 O O . LYS A 1 98 ? 11.598 3.306 -4.704 1.00 96.00 98 LYS A O 1
ATOM 734 N N . LEU A 1 99 ? 10.336 2.558 -6.408 1.00 96.31 99 LEU A N 1
ATOM 735 C CA . LEU A 1 99 ? 10.809 1.184 -6.346 1.00 96.31 99 LEU A CA 1
ATOM 736 C C . LEU A 1 99 ? 12.240 1.087 -6.862 1.00 96.31 99 LEU A C 1
ATOM 738 O O . LEU A 1 99 ? 12.544 1.571 -7.952 1.00 96.31 99 LEU A O 1
ATOM 742 N N . ASP A 1 100 ? 13.089 0.387 -6.116 1.00 96.81 100 ASP A N 1
ATOM 743 C CA . ASP A 1 100 ? 14.323 -0.143 -6.680 1.00 96.81 100 ASP A CA 1
ATOM 744 C C . ASP A 1 100 ? 13.983 -1.385 -7.508 1.00 96.81 100 ASP A C 1
ATOM 746 O O . ASP A 1 100 ? 13.737 -2.468 -6.976 1.00 96.81 100 ASP A O 1
ATOM 750 N N . LEU A 1 101 ? 13.937 -1.210 -8.829 1.00 96.19 101 LEU A N 1
ATOM 751 C CA . LEU A 1 101 ? 13.568 -2.275 -9.760 1.00 96.19 101 LEU A CA 1
ATOM 752 C C . LEU A 1 101 ? 14.626 -3.380 -9.867 1.00 96.19 101 LEU A C 1
ATOM 754 O O . LEU A 1 101 ? 14.317 -4.417 -10.436 1.00 96.19 101 LEU A O 1
ATOM 758 N N . ASN A 1 102 ? 15.827 -3.193 -9.304 1.00 96.06 102 ASN A N 1
ATOM 759 C CA . ASN A 1 102 ? 16.856 -4.236 -9.232 1.00 96.06 102 ASN A CA 1
ATOM 760 C C .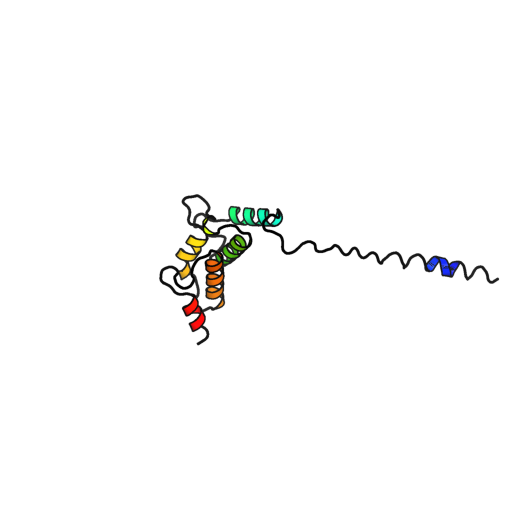 ASN A 1 102 ? 16.729 -5.104 -7.972 1.00 96.06 102 ASN A C 1
ATOM 762 O O . ASN A 1 102 ? 17.487 -6.054 -7.785 1.00 96.06 102 ASN A O 1
ATOM 766 N N . LYS A 1 103 ? 15.795 -4.768 -7.077 1.00 96.50 103 LYS A N 1
ATOM 767 C CA . LYS A 1 103 ? 15.602 -5.458 -5.808 1.00 96.50 103 LYS A CA 1
ATOM 768 C C . LYS A 1 103 ? 14.282 -6.217 -5.823 1.00 96.50 103 LYS A C 1
ATOM 770 O O . LYS A 1 103 ? 13.214 -5.632 -5.643 1.00 96.50 103 LYS A O 1
ATOM 775 N N . ALA A 1 104 ? 14.370 -7.541 -5.960 1.00 96.56 104 ALA A N 1
ATOM 776 C CA . ALA A 1 104 ? 13.205 -8.423 -6.069 1.00 96.56 104 ALA A CA 1
ATOM 777 C C . ALA A 1 104 ? 12.175 -8.171 -4.961 1.00 96.56 104 ALA A C 1
ATOM 779 O O . ALA A 1 104 ? 11.004 -7.961 -5.253 1.00 96.56 104 ALA A O 1
ATOM 780 N N . THR A 1 105 ? 12.621 -8.034 -3.708 1.00 96.81 105 THR A N 1
ATOM 781 C CA . THR A 1 105 ? 11.723 -7.817 -2.562 1.00 96.81 105 THR A CA 1
ATOM 782 C C . THR A 1 105 ? 10.878 -6.545 -2.663 1.00 96.81 105 THR A C 1
ATOM 784 O O . THR A 1 105 ? 9.778 -6.482 -2.116 1.00 96.81 105 THR A O 1
ATOM 787 N N . ASP A 1 106 ? 11.389 -5.501 -3.319 1.00 97.69 106 ASP A N 1
ATOM 788 C CA . ASP A 1 106 ? 10.659 -4.243 -3.470 1.00 97.69 106 ASP A CA 1
ATOM 789 C C . ASP A 1 106 ? 9.566 -4.391 -4.535 1.00 97.69 106 ASP A C 1
ATOM 791 O O . ASP A 1 106 ? 8.420 -3.994 -4.298 1.00 97.69 106 ASP A O 1
ATOM 795 N N . VAL A 1 107 ? 9.902 -5.035 -5.658 1.00 98.25 107 VAL A N 1
ATOM 796 C CA . VAL A 1 107 ? 8.962 -5.356 -6.741 1.00 98.25 107 VAL A CA 1
ATOM 797 C C . VAL A 1 107 ? 7.891 -6.345 -6.263 1.00 98.25 107 VAL A C 1
ATOM 799 O O . VAL A 1 107 ? 6.703 -6.098 -6.460 1.00 98.25 107 VAL A O 1
ATOM 802 N N . GLU A 1 108 ? 8.277 -7.412 -5.561 1.00 98.44 108 GLU A N 1
ATOM 803 C CA . GLU A 1 108 ? 7.377 -8.412 -4.967 1.00 98.44 108 GLU A CA 1
ATOM 804 C C . GLU A 1 108 ? 6.358 -7.770 -4.030 1.00 98.44 108 GLU A C 1
ATOM 806 O O . GLU A 1 108 ? 5.153 -7.980 -4.176 1.00 98.44 108 GLU A O 1
ATOM 811 N N . ARG A 1 109 ? 6.820 -6.940 -3.086 1.00 98.56 109 ARG A N 1
ATOM 812 C CA . ARG A 1 109 ? 5.927 -6.253 -2.147 1.00 98.56 109 ARG A CA 1
ATOM 813 C C . ARG A 1 109 ? 4.929 -5.360 -2.876 1.00 98.56 109 ARG A C 1
ATOM 815 O O . ARG A 1 109 ? 3.766 -5.304 -2.480 1.00 98.56 109 ARG A O 1
ATOM 822 N N . PHE A 1 110 ? 5.372 -4.651 -3.911 1.00 98.62 110 PHE A N 1
ATOM 823 C CA . PHE A 1 110 ? 4.473 -3.821 -4.703 1.00 98.62 110 PHE A CA 1
ATOM 824 C C . PHE A 1 110 ? 3.417 -4.659 -5.423 1.00 98.62 110 PHE A C 1
ATOM 826 O O . PHE A 1 110 ? 2.237 -4.340 -5.311 1.00 98.62 110 PHE A O 1
ATOM 833 N N . ILE A 1 111 ? 3.821 -5.754 -6.078 1.00 98.69 111 ILE A N 1
ATOM 834 C CA . ILE A 1 111 ? 2.908 -6.702 -6.734 1.00 98.69 111 ILE A CA 1
ATOM 835 C C . ILE A 1 111 ? 1.879 -7.240 -5.736 1.00 98.69 111 ILE A C 1
ATOM 837 O O . ILE A 1 111 ? 0.686 -7.233 -6.035 1.00 98.69 111 ILE A O 1
ATOM 841 N N . LEU A 1 112 ? 2.310 -7.666 -4.546 1.00 98.81 112 LEU A N 1
ATOM 842 C CA . LEU A 1 112 ? 1.408 -8.159 -3.504 1.00 98.81 112 LEU A CA 1
ATOM 843 C C . LEU A 1 112 ? 0.402 -7.087 -3.070 1.00 98.81 112 LEU A C 1
ATOM 845 O O . LEU A 1 112 ? -0.791 -7.370 -2.989 1.00 98.81 112 LEU A O 1
ATOM 849 N N . ALA A 1 113 ? 0.860 -5.855 -2.837 1.00 98.81 113 ALA A N 1
ATOM 850 C CA . ALA A 1 113 ? -0.005 -4.761 -2.407 1.00 98.81 113 ALA A CA 1
ATOM 851 C C . ALA A 1 113 ? -1.059 -4.398 -3.457 1.00 98.81 113 ALA A C 1
ATOM 853 O O . ALA A 1 113 ? -2.247 -4.368 -3.147 1.00 98.81 113 ALA A O 1
ATOM 854 N N . ILE A 1 114 ? -0.651 -4.152 -4.702 1.00 98.56 114 ILE A N 1
ATOM 855 C CA . ILE A 1 114 ? -1.600 -3.759 -5.751 1.00 98.56 114 ILE A CA 1
ATOM 856 C C . ILE A 1 114 ? -2.556 -4.917 -6.081 1.00 98.56 114 ILE A C 1
ATOM 858 O O . ILE A 1 114 ? -3.742 -4.679 -6.282 1.00 98.56 114 ILE A O 1
ATOM 862 N N . THR A 1 115 ? -2.085 -6.172 -6.049 1.00 98.75 115 THR A N 1
ATOM 863 C CA . THR A 1 115 ? -2.950 -7.340 -6.289 1.00 98.75 115 THR A CA 1
ATOM 864 C C . THR A 1 115 ? -3.969 -7.496 -5.162 1.00 98.75 115 THR A C 1
ATOM 866 O O . THR A 1 115 ? -5.133 -7.783 -5.425 1.00 98.75 115 THR A O 1
ATOM 869 N N . ALA A 1 116 ? -3.568 -7.259 -3.907 1.00 98.69 116 ALA A N 1
ATOM 870 C CA . ALA A 1 116 ? -4.486 -7.249 -2.768 1.00 98.69 116 ALA A CA 1
ATOM 871 C C . ALA A 1 116 ? -5.549 -6.142 -2.884 1.00 98.69 116 ALA A C 1
ATOM 873 O O . ALA A 1 116 ? -6.680 -6.341 -2.452 1.00 98.69 116 ALA A O 1
ATOM 874 N N . ALA A 1 117 ? -5.217 -5.009 -3.512 1.00 98.62 117 ALA A N 1
ATOM 875 C CA . ALA A 1 117 ? -6.183 -3.966 -3.862 1.00 98.62 117 ALA A CA 1
ATOM 876 C C . ALA A 1 117 ? -7.066 -4.314 -5.078 1.00 98.62 117 ALA A C 1
ATOM 878 O O . ALA A 1 117 ? -7.968 -3.552 -5.403 1.00 98.62 117 ALA A O 1
ATOM 879 N N . GLY A 1 118 ? -6.843 -5.451 -5.746 1.00 98.44 118 GLY A N 1
ATOM 880 C CA . GLY A 1 118 ? -7.598 -5.863 -6.933 1.00 98.44 118 GLY A CA 1
ATOM 881 C C . GLY A 1 118 ? -7.098 -5.262 -8.252 1.00 98.44 118 GLY A C 1
ATOM 882 O O . GLY A 1 118 ? -7.778 -5.382 -9.268 1.00 98.44 118 GLY A O 1
ATOM 883 N N . GLU A 1 119 ? -5.922 -4.633 -8.260 1.00 98.50 119 GLU A N 1
ATOM 884 C CA . GLU A 1 119 ? -5.279 -4.102 -9.467 1.00 98.50 119 GLU A CA 1
ATOM 885 C C . GLU A 1 119 ? -4.488 -5.199 -10.213 1.00 98.50 119 GLU A C 1
ATOM 887 O O . GLU A 1 119 ? -4.064 -6.194 -9.621 1.00 98.50 119 GLU A O 1
ATOM 892 N N . ASP A 1 120 ? -4.238 -5.010 -11.516 1.00 98.12 120 ASP A N 1
ATOM 893 C CA . ASP A 1 120 ? -3.412 -5.930 -12.316 1.00 98.12 120 ASP A CA 1
ATOM 894 C C . ASP A 1 120 ? -1.931 -5.489 -12.334 1.00 98.12 120 ASP A C 1
ATOM 896 O O . ASP A 1 120 ? -1.602 -4.476 -12.963 1.00 98.12 120 ASP A O 1
ATOM 900 N N . PRO A 1 121 ? -0.992 -6.251 -11.730 1.00 97.94 121 PRO A N 1
ATOM 901 C CA . PRO A 1 121 ? 0.438 -5.903 -11.715 1.00 97.94 121 PRO A CA 1
ATOM 902 C C . PRO A 1 121 ? 1.084 -5.879 -13.097 1.00 97.94 121 PRO A C 1
ATOM 904 O O . PRO A 1 121 ? 2.194 -5.362 -13.250 1.00 97.94 121 PRO A O 1
ATOM 907 N N . ARG A 1 122 ? 0.427 -6.456 -14.107 1.00 98.38 122 ARG A N 1
ATOM 908 C CA . ARG A 1 122 ? 0.931 -6.483 -15.481 1.00 98.38 122 ARG A CA 1
ATOM 909 C C . ARG A 1 122 ? 0.689 -5.172 -16.223 1.00 98.38 122 ARG A C 1
ATOM 911 O O . ARG A 1 122 ? 1.274 -4.985 -17.289 1.00 98.38 122 ARG A O 1
ATOM 918 N N . ASN A 1 123 ? -0.145 -4.283 -15.682 1.00 96.94 123 ASN A N 1
ATOM 919 C CA . ASN A 1 123 ? -0.438 -2.991 -16.285 1.00 96.94 123 ASN A CA 1
ATOM 920 C C . ASN A 1 123 ? -0.731 -1.916 -15.230 1.00 96.94 123 ASN A C 1
ATOM 922 O O . ASN A 1 123 ? -1.862 -1.458 -15.073 1.00 96.94 123 ASN A O 1
ATOM 926 N N . ILE A 1 124 ? 0.318 -1.461 -14.549 1.00 97.31 124 ILE A N 1
ATOM 927 C CA . ILE A 1 124 ? 0.246 -0.273 -13.698 1.00 97.31 124 ILE A CA 1
ATOM 928 C C . ILE A 1 124 ? 0.954 0.868 -14.421 1.00 97.31 124 ILE A C 1
ATOM 930 O O . ILE A 1 124 ? 2.168 0.832 -14.602 1.00 97.31 124 ILE A O 1
ATOM 934 N N . ASN A 1 125 ? 0.197 1.875 -14.865 1.00 95.00 125 ASN A N 1
ATOM 935 C CA . ASN A 1 125 ? 0.715 3.013 -15.638 1.00 95.00 125 ASN A CA 1
ATOM 936 C C . ASN A 1 125 ? 1.546 2.588 -16.871 1.00 95.00 125 ASN A C 1
ATOM 938 O O . ASN A 1 125 ? 2.565 3.198 -17.183 1.00 95.00 125 ASN A O 1
ATOM 942 N N . GLY A 1 126 ? 1.125 1.519 -17.562 1.00 95.50 126 GLY A N 1
ATOM 943 C CA . GLY A 1 126 ? 1.821 0.974 -18.734 1.00 95.50 126 GLY A CA 1
ATOM 944 C C . GLY A 1 126 ? 3.021 0.072 -18.416 1.00 95.50 126 GLY A C 1
ATOM 945 O O . GLY A 1 126 ? 3.660 -0.433 -19.339 1.00 95.50 126 GLY A O 1
ATOM 946 N N . MET A 1 127 ? 3.325 -0.161 -17.136 1.00 97.38 127 MET A N 1
ATOM 947 C CA . MET A 1 127 ? 4.423 -1.020 -16.692 1.00 97.38 127 MET A CA 1
ATOM 948 C C . MET A 1 127 ? 3.916 -2.398 -16.257 1.00 97.38 127 MET A C 1
ATOM 950 O O . MET A 1 127 ? 2.927 -2.515 -15.532 1.00 97.38 127 MET A O 1
ATOM 954 N N . ASN A 1 128 ? 4.640 -3.442 -16.671 1.00 98.25 128 ASN A N 1
ATOM 955 C CA . ASN A 1 128 ? 4.413 -4.822 -16.245 1.00 98.25 128 ASN A CA 1
ATOM 956 C C . ASN A 1 128 ? 5.443 -5.202 -15.175 1.00 98.25 128 ASN A C 1
ATOM 958 O O . ASN A 1 128 ? 6.579 -5.550 -15.504 1.00 98.25 128 ASN A O 1
ATOM 962 N N . TYR A 1 129 ? 5.039 -5.128 -13.907 1.00 97.94 129 TYR A N 1
ATOM 963 C CA . TYR A 1 129 ? 5.911 -5.413 -12.767 1.00 97.94 129 TYR A CA 1
ATOM 964 C C . TYR A 1 129 ? 6.202 -6.906 -12.601 1.00 97.94 129 TYR A C 1
ATOM 966 O O . TYR A 1 129 ? 7.277 -7.253 -12.122 1.00 97.94 129 TYR A O 1
ATOM 974 N N . LEU A 1 130 ? 5.303 -7.786 -13.058 1.00 97.12 130 LEU A N 1
ATOM 975 C CA . LEU A 1 130 ? 5.551 -9.230 -13.056 1.00 97.12 130 LEU A CA 1
ATOM 976 C C . LEU A 1 130 ? 6.744 -9.581 -13.953 1.00 97.12 130 LEU A C 1
ATOM 978 O O . LEU A 1 130 ? 7.648 -10.282 -13.518 1.00 97.12 130 LEU A O 1
ATOM 982 N N . ARG A 1 131 ? 6.801 -8.998 -15.157 1.00 97.81 131 ARG A N 1
ATOM 983 C CA . ARG A 1 131 ? 7.936 -9.183 -16.073 1.00 97.81 131 ARG A CA 1
ATOM 984 C C . ARG A 1 131 ? 9.244 -8.615 -15.517 1.00 97.81 131 ARG A C 1
ATOM 986 O O . ARG A 1 131 ? 10.303 -9.167 -15.781 1.00 97.81 131 ARG A O 1
ATOM 993 N N . ILE A 1 132 ? 9.181 -7.506 -14.772 1.00 97.50 132 ILE A N 1
ATOM 994 C CA . ILE A 1 132 ? 10.365 -6.967 -14.084 1.00 97.50 132 ILE A CA 1
ATOM 995 C C . ILE A 1 132 ? 10.873 -7.983 -13.062 1.00 97.50 132 ILE A C 1
ATOM 997 O O . ILE A 1 132 ? 12.062 -8.264 -13.049 1.00 97.50 132 ILE A O 1
ATOM 1001 N N . LEU A 1 133 ? 9.981 -8.544 -12.239 1.00 97.06 133 LEU A N 1
ATOM 1002 C CA . LEU A 1 133 ? 10.356 -9.535 -11.233 1.00 97.06 133 LEU A CA 1
ATOM 1003 C C . LEU A 1 133 ? 10.948 -10.807 -11.858 1.00 97.06 133 LEU A C 1
ATOM 1005 O O . LEU A 1 133 ? 11.944 -11.308 -11.350 1.00 97.06 133 LEU A O 1
ATOM 1009 N N . GLU A 1 134 ? 10.360 -11.310 -12.946 1.00 96.62 134 GLU A N 1
ATOM 1010 C CA . GLU A 1 134 ? 10.875 -12.471 -13.691 1.00 96.62 134 GLU A CA 1
ATOM 1011 C C . GLU A 1 134 ? 12.317 -12.233 -14.166 1.00 96.62 134 GLU A C 1
ATOM 1013 O O . GLU A 1 134 ? 13.193 -13.048 -13.893 1.00 96.62 134 GLU A O 1
ATOM 1018 N N . GLY A 1 135 ? 12.593 -11.063 -14.754 1.00 97.19 135 GLY A N 1
ATOM 1019 C CA . GLY A 1 135 ? 13.922 -10.715 -15.266 1.00 97.19 135 GLY A CA 1
ATOM 1020 C C . GLY A 1 135 ? 15.004 -10.464 -14.207 1.00 97.19 135 GLY A C 1
ATOM 1021 O O . GLY A 1 135 ? 16.137 -10.175 -14.576 1.00 97.19 135 GLY A O 1
ATOM 1022 N N . LEU A 1 136 ? 14.690 -10.539 -12.907 1.00 94.06 136 LEU A N 1
ATOM 1023 C CA . LEU A 1 136 ? 15.695 -10.465 -11.834 1.00 94.06 136 LEU A CA 1
ATOM 1024 C C . LEU A 1 136 ? 16.362 -11.813 -11.536 1.00 94.06 136 LEU A C 1
ATOM 1026 O O . LEU A 1 136 ? 17.338 -11.849 -10.785 1.00 94.06 136 LEU A O 1
ATOM 1030 N N . TRP A 1 137 ? 15.830 -12.902 -12.092 1.00 82.50 137 TRP A N 1
ATOM 1031 C CA . TRP A 1 137 ? 16.307 -14.266 -11.860 1.00 82.50 137 TRP A CA 1
ATOM 1032 C C . TRP A 1 137 ? 16.851 -14.948 -13.125 1.00 82.50 137 TRP A C 1
ATOM 1034 O O . TRP A 1 137 ? 17.312 -16.087 -13.030 1.00 82.50 137 TRP A O 1
ATOM 1044 N N . ASP A 1 138 ? 16.807 -14.252 -14.263 1.00 64.56 138 ASP A N 1
ATOM 1045 C CA . ASP A 1 138 ? 17.385 -14.660 -15.551 1.00 64.56 138 ASP A CA 1
ATOM 1046 C C . ASP A 1 138 ? 18.847 -14.192 -15.685 1.00 64.56 138 ASP A C 1
ATOM 1048 O O . ASP A 1 138 ? 19.677 -14.981 -16.200 1.00 64.56 138 ASP A O 1
#

Secondary structure (DSSP, 8-state):
--STTTHHHHTTSSSSSSS--------TTSSPPTTSHHHHHHHHHHHHTB-TTS-BSSHHHHHHHHHHHHHTT--GGG--SSTTSPPHHHHHHHTGGGS-TT-HHHHHHHHHHHHHTT--TT-BTTB-HHHHHHTT--